Protein AF-A0A2P4P7W8-F1 (afdb_monomer_lite)

Sequence (64 aa):
LRELIVKIRASSLRREKLSNACKNNDINDLKPILDVPTRWNSTFDMIKRALQLKVVSFIVFLIF

Radius of gyration: 11.47 Å; chains: 1; bounding box: 34×23×22 Å

Secondary structure (DSSP, 8-state):
-HHHHHHHHH-HHHHHHHHHHHHHTT---PPPPPP-TTSTTHHHHHHHHHHHTHHHHHHHHHT-

pLDDT: mean 81.14, std 10.58, range [49.28, 91.44]

Organism: Rhizophagus irregularis (strain DAOM 181602 / DAOM 197198 / MUCL 43194) (NCBI:txid747089)

Foldseek 3Di:
DQVLLVVCVVDPVSLVQLQVLCVVVVQPSDRQQHQDPVDPCSVVVNVVVCVSSVVSSVVSVVVD

Structure (mmCIF, N/CA/C/O backbone):
data_AF-A0A2P4P7W8-F1
#
_entry.id   AF-A0A2P4P7W8-F1
#
loop_
_atom_site.group_PDB
_atom_site.id
_atom_site.type_symbol
_atom_site.label_atom_id
_atom_site.label_alt_id
_atom_site.label_comp_id
_atom_site.label_asym_id
_atom_site.label_entity_id
_atom_site.label_seq_id
_atom_site.pdbx_PDB_ins_code
_atom_site.Cartn_x
_atom_site.Cartn_y
_atom_site.Cartn_z
_atom_site.occupancy
_atom_site.B_iso_or_equiv
_atom_site.auth_seq_id
_atom_site.auth_comp_id
_atom_site.auth_asym_id
_atom_site.auth_atom_id
_atom_site.pdbx_PDB_model_num
ATOM 1 N N . LEU A 1 1 ? 3.148 8.473 -6.282 1.00 78.31 1 L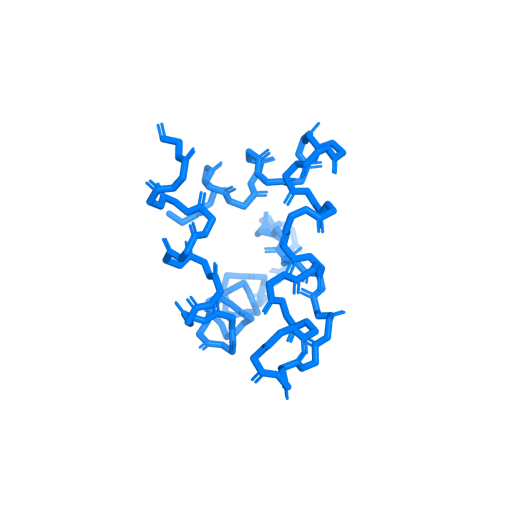EU A N 1
ATOM 2 C CA . LEU A 1 1 ? 2.570 7.148 -5.924 1.00 78.31 1 LEU A CA 1
ATOM 3 C C . LEU A 1 1 ? 3.209 6.533 -4.676 1.00 78.31 1 LEU A C 1
ATOM 5 O O . LEU A 1 1 ? 2.493 6.287 -3.716 1.00 78.31 1 LEU A O 1
ATOM 9 N N . ARG A 1 2 ? 4.532 6.318 -4.655 1.00 84.44 2 ARG A N 1
ATOM 10 C CA . ARG A 1 2 ? 5.257 5.722 -3.511 1.00 84.44 2 ARG A CA 1
ATOM 11 C C . ARG A 1 2 ? 4.974 6.437 -2.187 1.00 84.44 2 ARG A C 1
ATOM 13 O O . ARG A 1 2 ? 4.515 5.811 -1.241 1.00 84.44 2 ARG A O 1
ATOM 20 N N . GLU A 1 3 ? 5.137 7.758 -2.158 1.00 85.38 3 GLU A N 1
ATOM 21 C CA . GLU A 1 3 ? 4.855 8.569 -0.967 1.00 85.38 3 GLU A CA 1
ATOM 22 C C . GLU A 1 3 ? 3.395 8.502 -0.514 1.00 85.38 3 GLU A C 1
ATOM 24 O O . GLU A 1 3 ? 3.128 8.472 0.682 1.00 85.38 3 GLU A O 1
ATOM 29 N N . LEU A 1 4 ? 2.444 8.438 -1.453 1.00 82.00 4 LEU A N 1
ATOM 30 C CA . LEU A 1 4 ? 1.018 8.302 -1.139 1.00 82.00 4 LEU A CA 1
ATOM 31 C C . LEU A 1 4 ? 0.737 6.970 -0.451 1.00 82.00 4 LEU A C 1
ATOM 33 O O . LEU A 1 4 ? 0.049 6.927 0.564 1.00 82.00 4 LEU A O 1
ATOM 37 N N . ILE A 1 5 ? 1.316 5.889 -0.965 1.00 85.50 5 ILE A N 1
ATOM 38 C CA . ILE A 1 5 ? 1.182 4.555 -0.384 1.00 85.50 5 ILE A CA 1
ATOM 39 C C . ILE A 1 5 ? 1.815 4.507 1.008 1.00 85.50 5 ILE A C 1
ATOM 41 O O . ILE A 1 5 ? 1.208 3.959 1.929 1.00 85.50 5 ILE A O 1
ATOM 45 N N . VAL A 1 6 ? 2.988 5.119 1.190 1.00 86.88 6 VAL A N 1
ATOM 46 C CA . VAL A 1 6 ? 3.624 5.267 2.510 1.00 86.88 6 VAL A CA 1
ATOM 47 C C . VAL A 1 6 ? 2.705 6.034 3.457 1.00 86.88 6 VAL A C 1
ATOM 49 O O . VAL A 1 6 ? 2.417 5.553 4.547 1.00 86.88 6 VAL A O 1
ATOM 52 N N . LYS A 1 7 ? 2.168 7.174 3.019 1.00 85.62 7 LYS A N 1
ATOM 53 C CA . LYS A 1 7 ? 1.231 8.019 3.769 1.00 85.62 7 LYS A CA 1
ATOM 54 C C . LYS A 1 7 ? -0.025 7.246 4.196 1.00 85.62 7 LYS A C 1
ATOM 56 O O . LYS A 1 7 ? -0.363 7.241 5.378 1.00 85.62 7 LYS A O 1
ATOM 61 N N . ILE A 1 8 ? -0.689 6.555 3.271 1.00 84.06 8 ILE A N 1
ATOM 62 C CA . ILE A 1 8 ? -1.875 5.731 3.557 1.00 84.06 8 ILE A CA 1
ATOM 63 C C . ILE A 1 8 ? -1.525 4.620 4.547 1.00 84.06 8 ILE A C 1
ATOM 65 O O . ILE A 1 8 ? -2.263 4.386 5.497 1.00 84.06 8 ILE A O 1
ATOM 69 N N . ARG A 1 9 ? -0.381 3.948 4.370 1.00 84.56 9 ARG A N 1
ATOM 70 C CA . ARG A 1 9 ? 0.057 2.890 5.285 1.00 84.56 9 ARG A CA 1
ATOM 71 C C . ARG A 1 9 ? 0.491 3.424 6.650 1.00 84.56 9 ARG A C 1
ATOM 73 O O . ARG A 1 9 ? 0.387 2.673 7.609 1.00 84.56 9 ARG A O 1
ATOM 80 N N . ALA A 1 10 ? 0.982 4.648 6.760 1.00 87.56 10 ALA A N 1
ATOM 81 C 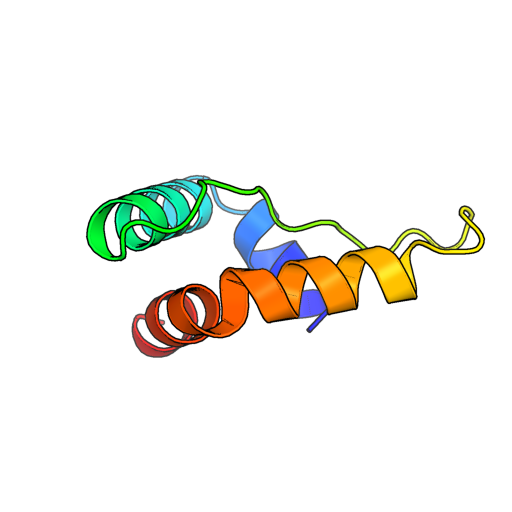CA . ALA A 1 10 ? 1.450 5.195 8.029 1.00 87.56 10 ALA A CA 1
ATOM 82 C C . ALA A 1 10 ? 0.299 5.544 8.988 1.00 87.56 10 ALA A C 1
ATOM 84 O O . ALA A 1 10 ? 0.508 5.604 10.192 1.00 87.56 10 ALA A O 1
ATOM 85 N N . SER A 1 11 ? -0.919 5.757 8.480 1.00 87.31 11 SER A N 1
ATOM 86 C CA . SER A 1 11 ? -2.060 6.219 9.274 1.00 87.31 11 SER A CA 1
ATOM 87 C C . SER A 1 11 ? -3.183 5.187 9.311 1.00 87.31 11 SER A C 1
ATOM 89 O O . SER A 1 11 ? -3.714 4.797 8.272 1.00 87.31 11 SER A O 1
ATOM 91 N N . SER A 1 12 ? -3.575 4.780 10.521 1.00 87.19 12 SER A N 1
ATOM 92 C CA . SER A 1 12 ? -4.726 3.897 10.762 1.00 87.19 12 SER A CA 1
ATOM 93 C C . SER A 1 12 ? -6.012 4.478 10.177 1.00 87.19 12 SER A C 1
ATOM 95 O O . SER A 1 12 ? -6.674 3.807 9.393 1.00 87.19 12 SER A O 1
ATOM 97 N N . LEU A 1 13 ? -6.282 5.762 10.434 1.00 87.50 13 LEU A N 1
ATOM 98 C CA . LEU A 1 13 ? -7.454 6.467 9.908 1.00 87.50 13 LEU A CA 1
ATOM 99 C C . LEU A 1 13 ? -7.535 6.409 8.375 1.00 87.50 13 LEU A C 1
ATOM 101 O O . LEU A 1 13 ? -8.600 6.184 7.805 1.00 87.50 13 LEU A O 1
ATOM 105 N N . ARG A 1 14 ? -6.405 6.593 7.680 1.00 84.88 14 ARG A N 1
ATOM 106 C CA . ARG A 1 14 ? -6.367 6.522 6.210 1.00 84.88 14 ARG A CA 1
ATOM 107 C C . ARG A 1 14 ? -6.563 5.099 5.690 1.00 84.88 14 ARG A C 1
ATOM 109 O O . ARG A 1 14 ? -7.165 4.937 4.632 1.00 84.88 14 ARG A O 1
ATOM 116 N N . ARG A 1 15 ? -6.112 4.075 6.422 1.00 86.38 15 ARG A N 1
ATOM 117 C CA . ARG A 1 15 ? -6.404 2.669 6.091 1.00 86.38 15 ARG A CA 1
ATOM 118 C C . ARG A 1 15 ? -7.879 2.331 6.264 1.00 86.38 15 ARG A C 1
ATOM 120 O O . ARG A 1 15 ? -8.435 1.679 5.391 1.00 86.38 15 ARG A O 1
ATOM 127 N N . GLU A 1 16 ? -8.504 2.783 7.344 1.00 87.69 16 GLU A N 1
ATOM 128 C CA . GLU A 1 16 ? -9.934 2.559 7.583 1.00 87.69 16 GLU A CA 1
ATOM 129 C C . GLU A 1 16 ? -10.792 3.264 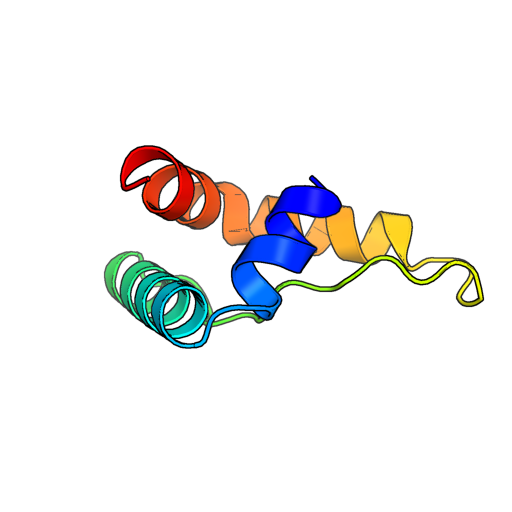6.535 1.00 87.69 16 GLU A C 1
ATOM 131 O O . GLU A 1 16 ? -11.670 2.642 5.944 1.00 87.69 16 GLU A O 1
ATOM 136 N N . LYS A 1 17 ? -10.484 4.528 6.216 1.00 84.88 17 LYS A N 1
ATOM 137 C CA . LYS A 1 17 ? -11.154 5.252 5.125 1.00 84.88 17 LYS A CA 1
ATOM 138 C C . LYS A 1 17 ? -10.993 4.544 3.780 1.00 84.88 17 LYS A C 1
ATOM 140 O O . LYS A 1 17 ? -11.956 4.475 3.026 1.00 84.88 17 LYS A O 1
ATOM 145 N N . LEU A 1 18 ? -9.807 4.001 3.491 1.00 84.56 18 LEU A N 1
ATOM 146 C CA . LEU A 1 18 ? -9.573 3.214 2.280 1.00 84.56 18 LEU A CA 1
ATOM 147 C C . LEU A 1 18 ? -10.418 1.931 2.273 1.00 84.56 18 LEU A C 1
ATOM 149 O O . LEU A 1 18 ? -11.082 1.675 1.278 1.00 84.56 18 LEU A O 1
ATOM 153 N N . SER A 1 19 ? -10.456 1.175 3.374 1.00 85.19 19 SER A N 1
ATOM 154 C CA . SER A 1 19 ? -11.286 -0.036 3.494 1.00 85.19 19 SER A CA 1
ATOM 155 C C . SER A 1 19 ? -12.776 0.275 3.322 1.00 85.19 19 SER A C 1
ATOM 157 O O . SER A 1 19 ? -13.471 -0.401 2.565 1.00 85.19 19 SER A O 1
ATOM 159 N N . ASN A 1 20 ? -13.265 1.353 3.939 1.00 86.12 20 ASN A N 1
ATOM 160 C CA . ASN A 1 20 ? -14.651 1.796 3.783 1.00 86.12 20 ASN A CA 1
ATOM 161 C C . ASN A 1 20 ? -14.953 2.225 2.344 1.00 86.12 20 ASN A C 1
ATOM 163 O O . ASN A 1 20 ? -15.988 1.860 1.798 1.00 86.12 20 ASN A O 1
ATOM 167 N N . ALA A 1 21 ? -14.040 2.953 1.701 1.00 83.25 21 ALA A N 1
ATOM 168 C CA . ALA A 1 21 ? -14.193 3.329 0.302 1.00 83.25 21 ALA A CA 1
ATOM 169 C C . ALA A 1 21 ? -14.157 2.107 -0.634 1.00 83.25 21 ALA A C 1
ATOM 171 O O . ALA A 1 21 ? -14.919 2.080 -1.597 1.00 83.25 21 ALA A O 1
ATOM 172 N N . CYS A 1 22 ? -13.345 1.083 -0.346 1.00 84.62 22 CYS A N 1
ATOM 173 C CA . CYS A 1 22 ? -13.372 -0.192 -1.069 1.00 84.62 22 CYS A CA 1
ATOM 174 C C . CYS A 1 22 ? -14.742 -0.874 -0.940 1.00 84.62 22 CYS A C 1
ATOM 176 O O . CYS A 1 22 ? -15.343 -1.205 -1.959 1.00 84.62 22 CYS A O 1
ATOM 178 N N . LYS A 1 23 ? -15.270 -0.998 0.288 1.00 85.50 23 LYS A N 1
ATOM 179 C CA . LYS A 1 23 ? -16.601 -1.575 0.555 1.00 85.50 23 LYS A CA 1
ATOM 180 C C . LYS A 1 23 ? -17.720 -0.824 -0.167 1.00 85.50 23 LYS A C 1
ATOM 182 O O . LYS A 1 23 ? -18.578 -1.453 -0.762 1.00 85.50 23 LYS A O 1
ATOM 187 N N . ASN A 1 24 ? -17.682 0.508 -0.160 1.00 83.56 24 ASN A N 1
ATOM 188 C CA . ASN A 1 24 ? -18.711 1.341 -0.790 1.00 83.56 24 ASN A CA 1
ATOM 189 C C . ASN A 1 24 ? -18.716 1.271 -2.326 1.00 83.56 24 ASN A C 1
ATOM 191 O O . ASN A 1 24 ? -19.700 1.665 -2.937 1.00 83.56 24 ASN A O 1
ATOM 195 N N . ASN A 1 25 ? -17.613 0.843 -2.946 1.00 79.62 25 ASN A N 1
ATOM 196 C CA . ASN A 1 25 ? -17.482 0.746 -4.402 1.00 79.62 25 ASN A CA 1
ATOM 197 C C . ASN A 1 25 ? -17.474 -0.716 -4.893 1.00 79.62 25 ASN A C 1
ATOM 199 O O . ASN A 1 25 ? -17.110 -0.951 -6.043 1.00 79.62 25 ASN A O 1
ATOM 203 N N . ASP A 1 26 ? -17.800 -1.688 -4.029 1.00 78.56 26 ASP A N 1
ATOM 204 C CA . ASP A 1 26 ? -17.718 -3.134 -4.311 1.00 78.56 26 ASP A CA 1
ATOM 205 C C . ASP A 1 26 ? -16.346 -3.583 -4.856 1.00 78.56 26 ASP A C 1
ATOM 207 O O . ASP A 1 26 ? -16.216 -4.531 -5.634 1.00 78.56 26 ASP A O 1
ATOM 211 N N . ILE A 1 27 ? -15.277 -2.900 -4.436 1.00 81.25 27 ILE A N 1
ATOM 212 C CA . ILE A 1 27 ? -13.902 -3.253 -4.792 1.00 81.25 27 ILE A CA 1
ATOM 213 C C . ILE A 1 27 ? -13.313 -4.093 -3.665 1.00 81.25 27 ILE A C 1
ATOM 215 O O . ILE A 1 27 ? -13.458 -3.773 -2.486 1.00 81.25 27 ILE A O 1
ATOM 219 N N . ASN A 1 28 ? -12.587 -5.153 -4.031 1.00 80.50 28 ASN A N 1
ATOM 220 C CA . ASN A 1 28 ? -11.850 -5.969 -3.070 1.00 80.50 28 ASN A CA 1
ATOM 221 C C . ASN A 1 28 ? -10.981 -5.088 -2.157 1.00 80.50 28 ASN A C 1
ATOM 223 O O . ASN A 1 28 ? -10.176 -4.294 -2.653 1.00 80.50 28 ASN A O 1
ATOM 227 N N . ASP A 1 29 ? -11.114 -5.274 -0.838 1.00 80.94 29 ASP A N 1
ATOM 228 C CA . ASP A 1 29 ? -10.367 -4.531 0.185 1.00 80.94 29 ASP A CA 1
ATOM 229 C C . ASP A 1 29 ? -8.890 -4.952 0.207 1.00 80.94 29 ASP A C 1
ATOM 231 O O . ASP A 1 29 ? -8.400 -5.715 1.046 1.00 80.94 29 ASP A O 1
ATOM 235 N N . LEU A 1 30 ? -8.173 -4.500 -0.815 1.00 83.31 30 LEU A N 1
ATOM 236 C CA . LEU A 1 30 ? -6.785 -4.825 -1.054 1.00 83.31 30 LEU A CA 1
ATOM 237 C C . LEU A 1 30 ? -5.902 -3.755 -0.428 1.00 83.31 30 LEU A C 1
ATOM 239 O O . LEU A 1 30 ? -5.993 -2.566 -0.728 1.00 83.31 30 LEU A O 1
ATOM 243 N N . LYS A 1 31 ? -4.957 -4.198 0.398 1.00 83.62 31 LYS A N 1
ATOM 244 C CA . LYS A 1 31 ? -3.980 -3.291 0.999 1.00 83.62 31 LYS A CA 1
ATOM 245 C C . LYS A 1 31 ? -2.995 -2.775 -0.066 1.00 83.62 31 LYS A C 1
ATOM 247 O O . LYS A 1 31 ? -2.526 -3.563 -0.900 1.00 83.62 31 LYS A O 1
ATOM 252 N N . PRO A 1 32 ? -2.617 -1.484 -0.014 1.00 86.19 32 PRO A N 1
ATOM 253 C CA . PRO A 1 32 ? -1.560 -0.939 -0.856 1.00 86.19 32 PRO A CA 1
ATOM 254 C C . PRO A 1 32 ? -0.228 -1.674 -0.649 1.00 86.19 32 PRO A C 1
ATOM 25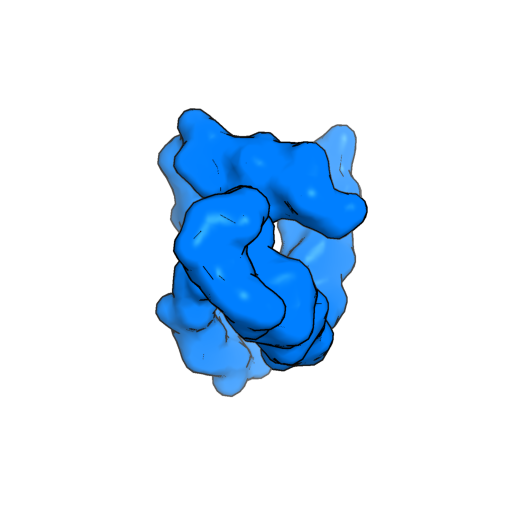6 O O . PRO A 1 32 ? 0.188 -1.912 0.489 1.00 86.19 32 PRO A O 1
ATOM 259 N N . ILE A 1 33 ? 0.457 -1.998 -1.746 1.00 88.25 33 ILE A N 1
ATOM 260 C CA . ILE A 1 33 ? 1.781 -2.634 -1.732 1.00 88.25 33 ILE A CA 1
ATOM 261 C C . ILE A 1 33 ? 2.840 -1.536 -1.786 1.00 88.25 33 ILE A C 1
ATOM 263 O O . ILE A 1 33 ? 2.767 -0.656 -2.636 1.00 88.25 33 ILE A O 1
ATOM 267 N N . LEU A 1 34 ? 3.811 -1.580 -0.874 1.00 87.06 34 LEU A N 1
ATOM 268 C CA . LEU A 1 34 ? 4.961 -0.678 -0.915 1.00 87.06 34 LEU A CA 1
ATOM 269 C C . LEU A 1 34 ? 6.006 -1.239 -1.875 1.00 87.06 34 LEU A C 1
ATOM 271 O O . LEU A 1 34 ? 6.256 -2.443 -1.872 1.00 87.06 34 LEU A O 1
ATOM 275 N N . ASP A 1 35 ? 6.629 -0.359 -2.648 1.00 88.56 35 ASP A N 1
ATOM 276 C CA . ASP A 1 35 ? 7.800 -0.736 -3.422 1.00 88.56 35 ASP A CA 1
ATOM 277 C C . ASP A 1 35 ? 9.002 -1.032 -2.514 1.00 88.56 35 ASP A C 1
ATOM 279 O O . ASP A 1 35 ? 9.303 -0.250 -1.613 1.00 88.56 35 ASP A O 1
ATOM 283 N N . VAL A 1 36 ? 9.690 -2.146 -2.762 1.00 88.94 36 VAL A N 1
ATOM 284 C CA . VAL A 1 36 ? 10.827 -2.607 -1.966 1.00 88.94 36 VAL A CA 1
ATOM 285 C C . VAL A 1 36 ? 11.990 -2.927 -2.909 1.00 88.94 36 VAL A C 1
ATOM 287 O O . VAL A 1 36 ? 11.904 -3.908 -3.645 1.00 88.94 36 VAL A O 1
ATOM 290 N N . PRO A 1 37 ? 13.107 -2.181 -2.855 1.00 85.50 37 PRO A N 1
ATOM 291 C CA . PRO A 1 37 ? 14.181 -2.284 -3.847 1.00 85.50 37 PRO A CA 1
ATOM 292 C C . PRO A 1 37 ? 14.866 -3.657 -3.884 1.00 85.50 37 PRO A C 1
ATOM 294 O O . PRO A 1 37 ? 15.443 -4.030 -4.898 1.00 85.50 37 PRO A O 1
ATOM 297 N N . THR A 1 38 ? 14.783 -4.436 -2.804 1.00 90.25 38 THR A N 1
ATOM 298 C CA . THR A 1 38 ? 15.363 -5.784 -2.730 1.00 90.25 38 THR A CA 1
ATOM 299 C C . THR A 1 38 ? 14.550 -6.851 -3.470 1.00 90.25 38 THR A C 1
ATOM 301 O O . THR A 1 38 ? 15.012 -7.983 -3.592 1.00 90.25 38 THR A O 1
ATOM 304 N N . ARG A 1 39 ? 13.352 -6.534 -3.985 1.00 91.44 39 ARG A N 1
ATOM 305 C CA . ARG A 1 39 ? 12.486 -7.480 -4.704 1.00 91.44 39 ARG A CA 1
ATOM 306 C C . ARG A 1 39 ? 12.335 -7.061 -6.165 1.00 91.44 39 ARG A C 1
ATOM 308 O O . ARG A 1 39 ? 11.720 -6.041 -6.450 1.00 91.44 39 ARG A O 1
ATOM 315 N N . TRP A 1 40 ? 12.791 -7.911 -7.089 1.00 82.88 40 TRP A N 1
ATOM 316 C CA . TRP A 1 40 ? 12.875 -7.628 -8.534 1.00 82.88 40 TRP A CA 1
ATOM 317 C C . TRP A 1 40 ? 11.593 -7.110 -9.217 1.00 82.88 40 TRP A C 1
ATOM 319 O O . TRP A 1 40 ? 11.701 -6.434 -10.230 1.00 82.88 40 TRP A O 1
ATOM 329 N N . ASN A 1 41 ? 10.399 -7.332 -8.651 1.00 89.88 41 ASN A N 1
ATOM 330 C CA . ASN A 1 41 ? 9.122 -6.901 -9.243 1.00 89.88 41 ASN A CA 1
ATOM 331 C C . ASN A 1 41 ? 8.264 -5.994 -8.348 1.00 89.88 41 ASN A C 1
ATOM 333 O O . ASN A 1 41 ? 7.088 -5.771 -8.643 1.00 89.88 41 ASN A O 1
ATOM 337 N N . SER A 1 42 ? 8.809 -5.434 -7.265 1.00 89.19 42 SER A N 1
ATOM 338 C CA . SER A 1 42 ? 7.988 -4.648 -6.333 1.00 89.19 42 SER A CA 1
ATOM 339 C C . SER A 1 42 ? 7.356 -3.410 -6.969 1.00 89.19 42 SER A C 1
ATOM 341 O O . SER A 1 42 ? 6.249 -3.026 -6.589 1.00 89.19 42 SER A O 1
ATOM 343 N N . THR A 1 43 ? 8.022 -2.802 -7.956 1.00 89.31 43 THR A N 1
ATOM 344 C CA . THR A 1 43 ? 7.519 -1.579 -8.598 1.00 89.31 43 THR A CA 1
ATOM 345 C C . THR A 1 43 ? 6.328 -1.907 -9.478 1.00 89.31 43 THR A C 1
ATOM 347 O O . THR A 1 43 ? 5.314 -1.209 -9.438 1.00 89.31 43 THR A O 1
ATOM 350 N N . PHE A 1 44 ? 6.423 -3.012 -10.217 1.00 90.56 44 PHE A N 1
ATOM 351 C CA . PHE A 1 44 ? 5.330 -3.532 -11.020 1.00 90.56 44 PHE A CA 1
ATOM 352 C C . PHE A 1 44 ? 4.134 -3.920 -10.143 1.00 90.56 44 PHE A C 1
ATOM 354 O O . PHE A 1 44 ? 3.015 -3.480 -10.408 1.00 90.56 44 PHE A O 1
ATOM 361 N N . ASP A 1 45 ? 4.368 -4.654 -9.053 1.00 90.19 45 ASP A N 1
ATOM 362 C CA . ASP A 1 45 ? 3.318 -5.069 -8.116 1.00 90.19 45 ASP A CA 1
ATOM 363 C C . ASP A 1 45 ? 2.614 -3.865 -7.467 1.00 90.19 45 ASP A C 1
ATOM 365 O O . ASP A 1 45 ? 1.384 -3.839 -7.356 1.00 90.19 45 ASP A O 1
ATOM 369 N N . MET A 1 46 ? 3.377 -2.836 -7.082 1.00 89.50 46 MET A N 1
ATOM 370 C CA . MET A 1 46 ? 2.845 -1.578 -6.552 1.00 89.50 46 MET A CA 1
ATOM 371 C C . MET A 1 46 ? 1.947 -0.874 -7.576 1.00 89.50 46 MET A C 1
ATOM 373 O O . MET A 1 46 ? 0.843 -0.453 -7.228 1.00 89.50 46 MET A O 1
ATOM 377 N N . ILE A 1 47 ? 2.396 -0.746 -8.829 1.00 88.00 47 ILE A N 1
ATOM 378 C CA . ILE A 1 47 ? 1.636 -0.079 -9.897 1.00 88.00 47 ILE A CA 1
ATOM 379 C C . ILE A 1 47 ? 0.370 -0.870 -10.229 1.00 88.00 47 ILE A C 1
ATOM 381 O O . ILE A 1 47 ? -0.715 -0.291 -10.287 1.00 88.00 47 ILE A O 1
ATOM 385 N N . LYS A 1 48 ? 0.476 -2.194 -10.375 1.00 90.25 48 LYS A N 1
ATOM 386 C CA . LYS A 1 48 ? -0.665 -3.080 -10.634 1.00 90.25 48 LYS A CA 1
ATOM 387 C C . LYS A 1 48 ? -1.712 -2.964 -9.529 1.00 90.25 48 LYS A C 1
ATOM 389 O O . LYS A 1 48 ? -2.896 -2.804 -9.822 1.00 90.25 48 LYS A O 1
ATOM 394 N N . ARG A 1 49 ? -1.287 -2.971 -8.260 1.00 88.00 49 ARG A N 1
ATOM 395 C CA . ARG A 1 49 ? -2.190 -2.788 -7.115 1.00 88.00 49 ARG A CA 1
ATOM 396 C C . ARG A 1 49 ? -2.815 -1.395 -7.092 1.00 88.00 49 ARG A C 1
ATOM 398 O O . ARG A 1 49 ? -4.009 -1.275 -6.836 1.00 88.00 49 ARG A O 1
ATOM 405 N N . ALA A 1 50 ? -2.039 -0.352 -7.370 1.00 85.31 50 ALA A N 1
ATOM 406 C CA . ALA A 1 50 ? -2.553 1.013 -7.440 1.00 85.31 50 ALA A CA 1
ATOM 407 C C . ALA A 1 50 ? -3.6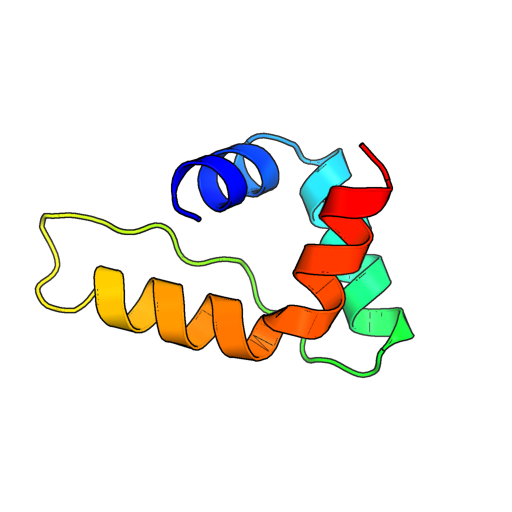04 1.178 -8.547 1.00 85.31 50 ALA A C 1
ATOM 409 O O . ALA A 1 50 ? -4.575 1.904 -8.360 1.00 85.31 50 ALA A O 1
ATOM 410 N N . LEU A 1 51 ? -3.446 0.472 -9.669 1.00 85.56 51 LEU A N 1
ATOM 411 C CA . LEU A 1 51 ? -4.396 0.492 -10.778 1.00 85.56 51 LEU A CA 1
ATOM 412 C C . LEU A 1 51 ? -5.706 -0.233 -10.430 1.00 85.56 51 LEU A C 1
ATOM 414 O O . LEU A 1 51 ? -6.775 0.256 -10.777 1.00 85.56 51 LEU A O 1
ATOM 418 N N . GLN A 1 52 ? -5.639 -1.332 -9.672 1.00 84.12 52 GLN A N 1
ATOM 419 C CA . GLN A 1 52 ? -6.832 -1.991 -9.116 1.00 84.12 52 GLN A CA 1
ATOM 420 C C . GLN A 1 52 ? -7.594 -1.085 -8.137 1.00 84.12 52 GLN A C 1
ATOM 422 O O . GLN A 1 52 ? -8.817 -1.116 -8.085 1.00 84.12 52 GLN A O 1
ATOM 427 N N . LEU A 1 53 ? -6.870 -0.253 -7.384 1.00 80.31 53 LEU A N 1
ATOM 428 C CA . LEU A 1 53 ? -7.423 0.677 -6.396 1.00 80.31 53 LEU A CA 1
ATOM 429 C C . LEU A 1 53 ? -7.650 2.090 -6.965 1.00 80.31 53 LEU A C 1
ATOM 431 O O . LEU A 1 53 ? -7.883 3.019 -6.193 1.00 80.31 53 LEU A O 1
ATOM 435 N N . LYS A 1 54 ? -7.561 2.291 -8.290 1.00 72.12 54 LYS A N 1
ATOM 436 C CA . LYS A 1 54 ? -7.500 3.622 -8.929 1.00 72.12 54 LYS A CA 1
ATOM 437 C C . LYS A 1 54 ? -8.695 4.514 -8.576 1.00 72.12 54 LYS A C 1
ATOM 439 O O . LYS A 1 54 ? -8.509 5.709 -8.365 1.00 72.12 54 LYS A O 1
ATOM 444 N N . VAL A 1 55 ? -9.886 3.927 -8.448 1.00 61.97 55 VAL A N 1
ATOM 445 C CA . VAL A 1 55 ? -11.119 4.628 -8.045 1.00 61.97 55 VAL A CA 1
ATOM 446 C C . VAL A 1 55 ? -11.052 5.060 -6.574 1.00 61.97 55 VAL A C 1
ATOM 448 O O . VAL A 1 55 ? -11.326 6.208 -6.236 1.00 61.97 55 VAL A O 1
ATOM 451 N N . VAL A 1 56 ? -10.582 4.173 -5.697 1.00 61.31 56 VAL A N 1
ATOM 452 C CA . VAL A 1 56 ? -10.526 4.398 -4.243 1.00 61.31 56 VAL A CA 1
ATOM 453 C C . VAL A 1 56 ? -9.398 5.356 -3.854 1.00 61.31 56 VAL A C 1
ATOM 455 O O . VAL A 1 56 ? -9.560 6.191 -2.964 1.00 61.31 56 VAL A O 1
ATOM 458 N N . SER A 1 57 ? -8.258 5.289 -4.546 1.00 59.41 57 SER A N 1
ATOM 459 C CA . SER A 1 57 ? -7.113 6.166 -4.286 1.00 59.41 57 SER A CA 1
ATOM 460 C C . SER A 1 57 ? -7.420 7.632 -4.589 1.00 59.41 57 SER A C 1
ATOM 462 O O . SER A 1 57 ? -6.849 8.496 -3.928 1.00 59.41 57 SER A O 1
ATOM 464 N N . PHE A 1 58 ? -8.297 7.919 -5.556 1.00 60.62 58 PHE A N 1
ATOM 465 C CA . PHE A 1 58 ? -8.741 9.284 -5.852 1.00 60.62 58 PHE A CA 1
ATOM 466 C C . PHE A 1 58 ? -9.633 9.834 -4.736 1.00 60.62 58 PHE A C 1
ATOM 468 O O . PHE A 1 58 ? -9.410 10.950 -4.283 1.00 60.62 58 PHE A O 1
ATOM 475 N N . ILE A 1 59 ? -10.574 9.031 -4.230 1.00 57.78 59 ILE A N 1
ATOM 476 C CA . ILE A 1 59 ? -11.487 9.424 -3.144 1.00 57.78 59 ILE A CA 1
ATOM 477 C C . ILE A 1 59 ? -10.715 9.716 -1.849 1.00 57.78 59 ILE A C 1
ATOM 479 O O . ILE A 1 59 ? -10.955 10.728 -1.199 1.00 57.78 59 ILE A O 1
ATOM 483 N N . VAL A 1 60 ? -9.739 8.874 -1.487 1.00 61.25 60 VAL A N 1
ATOM 484 C CA . VAL A 1 60 ? -8.904 9.104 -0.291 1.00 61.25 60 VAL A CA 1
ATOM 485 C C . VAL A 1 60 ? -8.018 10.348 -0.440 1.00 61.25 60 VAL A C 1
ATOM 487 O O . VAL A 1 60 ? -7.729 10.999 0.562 1.00 61.25 60 VAL A O 1
ATOM 490 N N . PHE A 1 61 ? -7.598 10.680 -1.664 1.00 59.88 61 PHE A N 1
ATOM 491 C CA . PHE A 1 61 ? -6.775 11.855 -1.956 1.00 59.88 61 PHE A CA 1
ATOM 492 C C . PHE A 1 61 ? -7.582 13.158 -2.040 1.00 59.88 61 PHE A C 1
ATOM 494 O O . PHE A 1 61 ? -7.037 14.198 -1.733 1.00 59.88 61 PHE A O 1
ATOM 501 N N . LEU A 1 62 ? -8.863 13.118 -2.419 1.00 55.75 62 LEU A N 1
ATOM 502 C CA . LEU A 1 62 ? -9.741 14.301 -2.476 1.00 55.75 62 LEU A CA 1
ATOM 503 C C . LEU A 1 62 ? -10.246 14.748 -1.092 1.00 55.75 62 LEU A C 1
ATOM 505 O O . LEU A 1 62 ? -10.717 15.868 -0.933 1.00 55.75 62 LEU A O 1
ATOM 509 N N . ILE A 1 63 ? -10.179 13.857 -0.099 1.00 53.34 63 ILE A N 1
ATOM 510 C CA . ILE A 1 63 ? -10.663 14.079 1.274 1.00 53.34 63 ILE A CA 1
ATOM 511 C C . ILE A 1 63 ? -9.549 14.646 2.196 1.00 53.34 63 ILE A C 1
ATOM 513 O O . ILE A 1 63 ? -9.788 14.864 3.385 1.00 53.34 63 ILE A O 1
ATOM 517 N N . PHE A 1 64 ? -8.342 14.902 1.674 1.00 49.28 64 PHE A N 1
ATOM 518 C CA . PHE A 1 64 ? -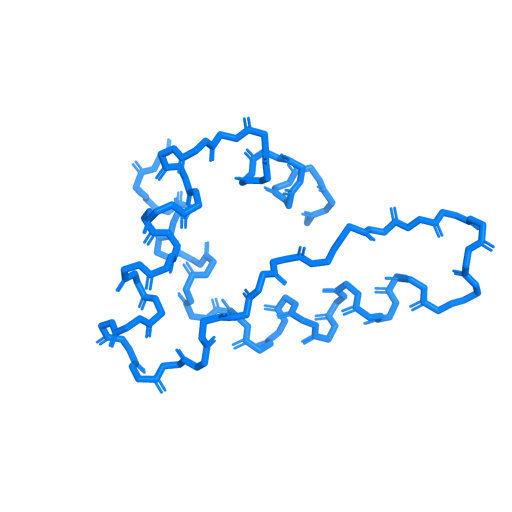7.194 15.503 2.374 1.00 49.28 64 PHE A CA 1
ATOM 519 C C . PHE A 1 64 ? -6.448 16.487 1.474 1.00 49.28 64 PHE A C 1
ATOM 521 O O . PHE A 1 64 ? -5.815 17.403 2.040 1.00 49.28 64 PHE A O 1
#

InterPro domains:
  IPR012337 Ribonuclease H-like superfamily [SSF53098] (2-54)
  IPR052035 Zinc finger BED domain-containing [PTHR46481] (2-55)